Protein AF-A0A351KTE5-F1 (afdb_monomer)

Sequence (95 aa):
QVIRASLKDRGAMILVPNLSVAAEVANRIAPEHLELSVAAPESLLEKIRNAGAIFMGRYTAEALGDYCAGPNHVLPTSGTARFSSPLGVYDFQKR

Mean predicted aligned error: 2.61 Å

Nearest PDB structures (foldseek):
  4g09-assembly1_A-2  TM=9.938E-01  e=9.368E-08  Brucella suis 1330
  4g07-assembly1_A-2  TM=9.912E-01  e=4.034E-07  Brucella suis 1330
  5vlc-assembly2_D  TM=9.810E-01  e=6.129E-06  Medicago truncatula
  6an0-assembly1_A-2  TM=9.913E-01  e=1.658E-05  Elizabethkingia anophelis NUHP1
  5vld-assembly1_A  TM=9.817E-01  e=3.220E-05  Medicago truncatula

pLDDT: mean 96.98, std 2.21, range [82.62, 98.69]

Structure (mmCIF, N/CA/C/O backbone):
data_AF-A0A351KTE5-F1
#
_entry.id   AF-A0A351KTE5-F1
#
loop_
_atom_site.group_PDB
_atom_site.id
_atom_site.type_symbol
_atom_site.label_atom_id
_atom_site.label_alt_id
_atom_site.label_comp_id
_atom_site.label_asym_id
_atom_site.label_entity_id
_atom_site.label_seq_id
_atom_site.pdbx_PDB_ins_code
_atom_site.Cartn_x
_atom_site.Cartn_y
_atom_site.Cartn_z
_atom_site.occupancy
_atom_site.B_iso_or_equiv
_atom_site.auth_seq_id
_atom_site.auth_comp_id
_atom_site.auth_asym_id
_atom_site.auth_atom_id
_atom_site.pdbx_PDB_model_num
ATOM 1 N N . GLN A 1 1 ? -17.313 -10.598 -11.354 1.00 93.75 1 GLN A N 1
ATOM 2 C CA . GLN A 1 1 ? -17.886 -11.298 -10.178 1.00 93.75 1 GLN A CA 1
ATOM 3 C C . GLN A 1 1 ? -16.961 -11.189 -8.964 1.00 93.75 1 GLN A C 1
ATOM 5 O O . GLN A 1 1 ? -17.427 -10.723 -7.934 1.00 93.75 1 GLN A O 1
ATOM 10 N N . VAL A 1 2 ? -15.660 -11.485 -9.104 1.00 97.81 2 VAL A N 1
ATOM 11 C CA . VAL A 1 2 ? -14.650 -11.401 -8.022 1.00 97.81 2 VAL A CA 1
ATOM 12 C C . VAL A 1 2 ? -14.584 -10.029 -7.330 1.00 97.81 2 VAL A C 1
ATOM 14 O O . VAL A 1 2 ? -14.712 -9.969 -6.114 1.00 97.81 2 VAL A O 1
ATOM 17 N N . ILE A 1 3 ? -14.487 -8.924 -8.086 1.00 97.69 3 ILE A N 1
ATOM 18 C CA . ILE A 1 3 ? -14.409 -7.558 -7.517 1.00 97.69 3 ILE A CA 1
ATOM 19 C C . ILE A 1 3 ? -15.587 -7.267 -6.574 1.00 97.69 3 ILE A C 1
ATOM 21 O O . ILE A 1 3 ? -15.400 -6.784 -5.464 1.00 97.69 3 ILE A O 1
ATOM 25 N N . ARG A 1 4 ? -16.811 -7.613 -6.995 1.00 98.12 4 ARG A N 1
ATOM 26 C CA . ARG A 1 4 ? -18.027 -7.392 -6.200 1.00 98.12 4 ARG A CA 1
ATOM 27 C C . ARG A 1 4 ? -17.991 -8.168 -4.882 1.00 98.12 4 ARG A C 1
ATOM 29 O O . ARG A 1 4 ? -18.366 -7.607 -3.861 1.00 98.12 4 ARG A O 1
ATOM 36 N N . ALA A 1 5 ? -17.577 -9.435 -4.916 1.00 98.50 5 ALA A N 1
ATOM 37 C CA . ALA A 1 5 ? -17.478 -10.263 -3.715 1.00 98.50 5 ALA A CA 1
ATOM 38 C C . ALA A 1 5 ? -16.412 -9.718 -2.753 1.00 98.50 5 ALA A C 1
ATOM 40 O O . ALA A 1 5 ? -16.707 -9.487 -1.587 1.00 98.50 5 ALA A O 1
ATOM 41 N N . SER A 1 6 ? -15.219 -9.395 -3.266 1.00 98.19 6 SER A N 1
ATOM 42 C CA . SER A 1 6 ? -14.128 -8.815 -2.471 1.00 98.19 6 SER A CA 1
ATOM 43 C C . SER A 1 6 ? -14.547 -7.520 -1.764 1.00 98.19 6 SER A C 1
ATOM 45 O O . SER A 1 6 ? -14.404 -7.401 -0.547 1.00 98.19 6 SER A O 1
ATOM 47 N N . LEU A 1 7 ? -15.159 -6.579 -2.496 1.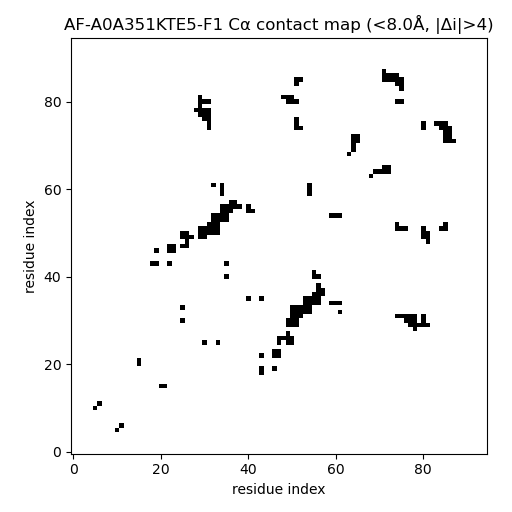00 98.00 7 LEU A N 1
ATOM 48 C CA . LEU A 1 7 ? -15.634 -5.319 -1.917 1.00 98.00 7 LEU A CA 1
ATOM 49 C C . LEU A 1 7 ? -16.737 -5.530 -0.874 1.00 98.00 7 LEU A C 1
ATOM 51 O O . LEU A 1 7 ? -16.731 -4.854 0.149 1.00 98.00 7 LEU A O 1
ATOM 55 N N . LYS A 1 8 ? -17.669 -6.461 -1.113 1.00 98.19 8 LYS A N 1
ATOM 56 C CA . LYS A 1 8 ? -18.761 -6.752 -0.176 1.00 98.19 8 LYS A CA 1
ATOM 57 C C . LYS A 1 8 ? -18.252 -7.379 1.124 1.00 98.19 8 LYS A C 1
ATOM 59 O O . LYS A 1 8 ? -18.709 -6.991 2.194 1.00 98.19 8 LYS A O 1
ATOM 64 N N . ASP A 1 9 ? -17.347 -8.347 1.024 1.00 98.19 9 ASP A N 1
ATOM 65 C CA . ASP A 1 9 ? -16.974 -9.195 2.160 1.00 98.19 9 ASP A CA 1
ATOM 66 C C . ASP A 1 9 ? -15.757 -8.655 2.931 1.00 98.19 9 ASP A C 1
ATOM 68 O O . ASP A 1 9 ? -15.549 -9.013 4.092 1.00 98.19 9 ASP A O 1
ATOM 72 N N . ARG A 1 10 ? -14.920 -7.826 2.288 1.00 96.81 10 ARG A N 1
ATOM 73 C CA . ARG A 1 10 ? -13.637 -7.349 2.843 1.00 96.81 10 ARG A CA 1
ATOM 74 C C . ARG A 1 10 ? -13.398 -5.847 2.680 1.00 96.81 10 ARG A C 1
ATOM 76 O O . ARG A 1 10 ? -12.477 -5.329 3.307 1.00 96.81 10 ARG A O 1
ATOM 83 N N . GLY A 1 11 ? -14.186 -5.149 1.861 1.00 97.50 11 GLY A N 1
ATOM 84 C CA . GLY A 1 11 ? -14.074 -3.702 1.696 1.00 97.50 11 GLY A CA 1
ATOM 85 C C . GLY A 1 11 ? -14.434 -2.961 2.984 1.00 97.50 11 GLY A C 1
ATOM 86 O O . GLY A 1 11 ? -15.389 -3.314 3.672 1.00 97.50 11 GLY A O 1
ATOM 87 N N . ALA A 1 12 ? -13.674 -1.918 3.311 1.00 97.69 12 ALA A N 1
ATOM 88 C CA . ALA A 1 12 ? -13.915 -1.089 4.484 1.00 97.69 12 ALA A CA 1
ATOM 89 C C . ALA A 1 12 ? -13.615 0.381 4.179 1.00 97.69 12 ALA A C 1
ATOM 91 O O . ALA A 1 12 ? -12.692 0.697 3.432 1.00 97.69 12 ALA A O 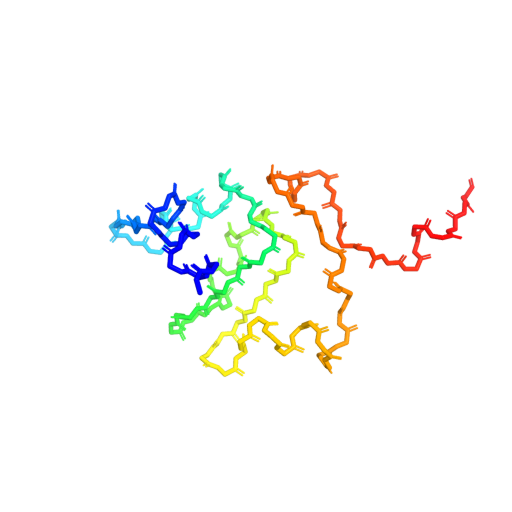1
ATOM 92 N N . MET A 1 13 ? -14.379 1.279 4.800 1.00 98.06 13 MET A N 1
ATOM 93 C CA . MET A 1 13 ? -14.106 2.716 4.818 1.00 98.06 13 MET A CA 1
ATOM 94 C C . MET A 1 13 ? -13.876 3.139 6.264 1.00 98.06 13 MET A C 1
ATOM 96 O O . MET A 1 13 ? -14.725 2.901 7.122 1.00 98.06 13 MET A O 1
ATOM 100 N N . ILE A 1 14 ? -12.727 3.753 6.538 1.00 98.19 14 ILE A N 1
ATOM 101 C CA . ILE A 1 14 ? -12.349 4.186 7.885 1.00 98.19 14 ILE A CA 1
ATOM 102 C C . ILE A 1 14 ? -12.315 5.711 7.894 1.00 98.19 14 ILE A C 1
ATOM 104 O O . ILE A 1 14 ? -11.416 6.325 7.322 1.00 98.19 14 ILE A O 1
ATOM 108 N N . LEU A 1 15 ? -13.309 6.323 8.538 1.00 98.50 15 LEU A N 1
ATOM 109 C CA . LEU A 1 15 ? -13.331 7.764 8.763 1.00 98.50 15 LEU A CA 1
ATOM 110 C C . LEU A 1 15 ? -12.425 8.104 9.949 1.00 98.50 15 LEU A C 1
ATOM 112 O O . LEU A 1 15 ? -12.573 7.546 11.034 1.00 98.50 15 LEU A O 1
ATOM 116 N N . VAL A 1 16 ? -11.505 9.040 9.741 1.00 98.50 16 VAL A N 1
ATOM 117 C CA . VAL A 1 16 ? -10.560 9.510 10.758 1.00 98.50 16 VAL A CA 1
ATOM 118 C C . VAL A 1 16 ? -10.603 11.035 10.846 1.00 98.50 16 VAL A C 1
ATOM 120 O O . VAL A 1 16 ? -10.907 11.693 9.851 1.00 98.50 16 VAL A O 1
ATOM 123 N N . PRO A 1 17 ? -10.287 11.628 12.009 1.00 98.19 17 PRO A N 1
ATOM 124 C CA . PRO A 1 17 ? -10.384 13.075 12.190 1.00 98.19 17 PRO A CA 1
ATOM 125 C C . PRO 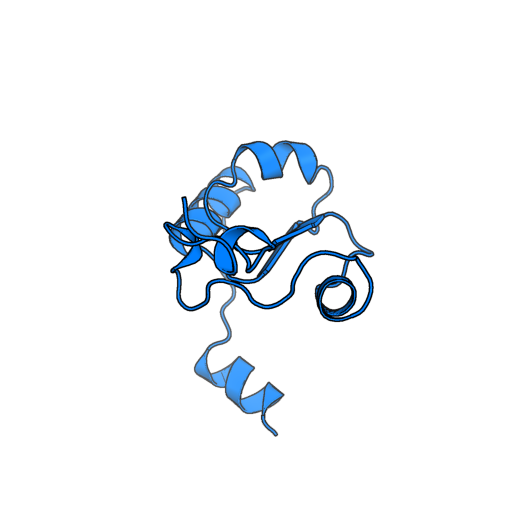A 1 17 ? -9.296 13.861 11.443 1.00 98.19 17 PRO A C 1
ATOM 127 O O . PRO A 1 17 ? -9.463 15.054 11.214 1.00 98.19 17 PRO A O 1
ATOM 130 N N . ASN A 1 18 ? -8.163 13.234 11.102 1.00 98.25 18 ASN A N 1
ATOM 131 C CA . ASN A 1 18 ? -7.053 13.866 10.386 1.00 98.25 18 ASN A CA 1
ATOM 132 C C . ASN A 1 18 ? -6.055 12.826 9.836 1.00 98.25 18 ASN A C 1
ATOM 134 O O . ASN A 1 18 ? -6.112 11.641 10.171 1.00 98.25 18 ASN A O 1
ATOM 138 N N . LEU A 1 19 ? -5.093 13.293 9.031 1.00 98.12 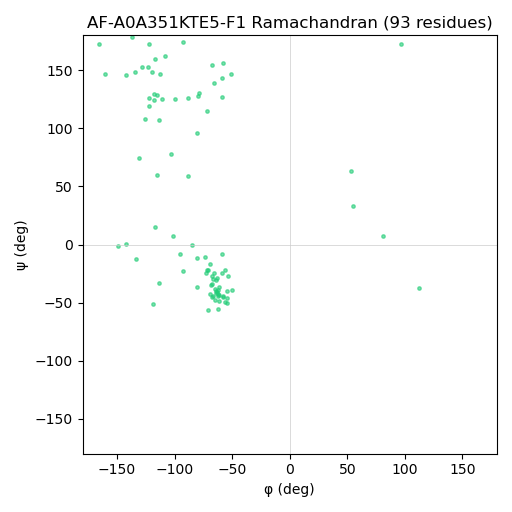19 LEU A N 1
ATOM 139 C CA . LEU A 1 19 ? -4.069 12.451 8.398 1.00 98.12 19 LEU A CA 1
ATOM 140 C C . LEU A 1 19 ? -3.087 11.800 9.383 1.00 98.12 19 LEU A C 1
ATOM 142 O O . LEU A 1 19 ? -2.525 10.756 9.071 1.00 98.12 19 LEU A O 1
ATOM 146 N N . SER A 1 20 ? -2.883 12.372 10.573 1.00 98.00 20 SER A N 1
ATOM 147 C CA . SER A 1 20 ? -2.020 11.739 11.577 1.00 98.00 20 SER A CA 1
ATOM 148 C C . SER A 1 20 ? -2.641 10.435 12.078 1.00 98.00 20 SER A C 1
ATOM 150 O O . SER A 1 20 ? -1.968 9.410 12.112 1.00 98.00 20 SER A O 1
ATOM 152 N N . VAL A 1 21 ? -3.947 10.452 12.363 1.00 98.62 21 VAL A N 1
ATOM 153 C CA . VAL A 1 21 ? -4.695 9.240 12.730 1.00 98.62 21 VAL A CA 1
ATOM 154 C C . VAL A 1 21 ? -4.790 8.274 11.543 1.00 98.62 21 VAL A C 1
ATOM 156 O O . VAL A 1 21 ? -4.707 7.063 11.733 1.00 98.62 21 VAL A O 1
ATOM 159 N N . ALA A 1 22 ? -4.882 8.778 10.305 1.00 98.50 22 ALA A N 1
ATOM 160 C CA . ALA A 1 22 ? -4.813 7.930 9.109 1.00 98.50 22 ALA A CA 1
ATOM 161 C C . ALA A 1 22 ? -3.499 7.125 9.043 1.00 98.50 22 ALA A C 1
ATOM 163 O O . ALA A 1 22 ? -3.530 5.924 8.776 1.00 98.50 22 ALA A O 1
ATOM 164 N N . ALA A 1 23 ? -2.357 7.760 9.336 1.00 98.56 23 ALA A N 1
ATOM 165 C CA . ALA A 1 23 ? -1.061 7.081 9.381 1.00 98.56 23 ALA A CA 1
ATOM 166 C C . ALA A 1 23 ? -1.000 6.006 10.475 1.00 98.56 23 ALA A C 1
ATOM 168 O O . ALA A 1 23 ? -0.471 4.921 10.245 1.00 98.56 23 ALA A O 1
ATOM 169 N N . GLU A 1 24 ? -1.562 6.270 11.658 1.00 98.69 24 GLU A N 1
ATOM 170 C CA . GLU A 1 24 ? -1.650 5.275 12.737 1.00 98.69 24 GLU A CA 1
ATOM 171 C C . GLU A 1 24 ? -2.468 4.049 12.316 1.00 98.69 24 GLU A C 1
ATOM 173 O O . GLU A 1 24 ? -2.047 2.909 12.538 1.00 98.69 24 GLU A O 1
ATOM 178 N N . VAL A 1 25 ? -3.604 4.273 11.649 1.00 98.62 25 VAL A N 1
ATOM 179 C CA . VAL A 1 25 ? -4.431 3.203 11.081 1.00 98.62 25 VAL A CA 1
ATOM 180 C C . VAL A 1 25 ? -3.648 2.410 10.032 1.00 98.62 25 VAL A C 1
ATOM 182 O O . VAL A 1 25 ? -3.596 1.182 10.126 1.00 98.62 25 VAL A O 1
ATOM 185 N N . ALA A 1 26 ? -2.991 3.083 9.083 1.00 98.62 26 ALA A N 1
ATOM 186 C CA . ALA A 1 26 ? -2.181 2.431 8.053 1.00 98.62 26 ALA A CA 1
ATOM 187 C C . ALA A 1 26 ? -1.060 1.575 8.668 1.00 98.62 26 ALA A C 1
ATOM 189 O O . ALA A 1 26 ? -0.917 0.404 8.322 1.00 98.62 26 ALA A O 1
ATOM 190 N N . ASN A 1 27 ? -0.341 2.104 9.661 1.00 98.69 27 ASN A N 1
ATOM 191 C CA . ASN A 1 27 ? 0.712 1.378 10.376 1.00 98.69 27 ASN A CA 1
ATOM 192 C C . ASN A 1 27 ? 0.201 0.141 11.114 1.00 98.69 27 ASN A C 1
ATOM 194 O O . ASN A 1 27 ? 0.907 -0.869 11.184 1.00 98.69 27 ASN A O 1
ATOM 198 N N . ARG A 1 28 ? -1.009 0.211 11.678 1.00 98.44 28 ARG A N 1
ATOM 199 C CA . ARG A 1 28 ? -1.643 -0.934 12.336 1.00 98.44 28 ARG A CA 1
ATOM 200 C C . ARG A 1 28 ? -2.036 -2.009 11.325 1.00 98.44 28 ARG A C 1
ATOM 202 O O . ARG A 1 28 ? -1.821 -3.191 11.592 1.00 98.44 28 ARG A O 1
ATOM 209 N N . ILE A 1 29 ? -2.600 -1.602 10.188 1.00 98.38 29 ILE A N 1
ATOM 210 C CA . ILE A 1 29 ? -2.984 -2.511 9.100 1.00 98.38 29 ILE A CA 1
ATOM 211 C C . ILE A 1 29 ? -1.741 -3.185 8.506 1.00 98.38 29 ILE A C 1
ATOM 213 O O . ILE A 1 29 ? -1.765 -4.398 8.298 1.00 98.38 29 ILE A O 1
ATOM 217 N N . ALA A 1 30 ? -0.653 -2.428 8.322 1.00 98.62 30 ALA A N 1
ATOM 218 C CA . ALA A 1 30 ? 0.569 -2.856 7.642 1.00 98.62 30 ALA A CA 1
ATOM 219 C C . ALA A 1 30 ? 0.264 -3.435 6.244 1.00 98.62 30 ALA A C 1
ATOM 221 O O . ALA A 1 30 ? 0.440 -4.637 6.020 1.00 98.62 30 ALA A O 1
ATOM 222 N N . PRO A 1 31 ? -0.283 -2.607 5.336 1.00 98.50 31 PRO A N 1
ATOM 223 C CA . PRO A 1 31 ? -0.768 -3.067 4.044 1.00 98.50 31 PRO A CA 1
ATOM 224 C C . PRO A 1 31 ? 0.368 -3.540 3.132 1.00 98.50 31 PRO A C 1
ATOM 226 O O . PRO A 1 31 ? 1.502 -3.073 3.225 1.00 98.50 31 PRO A O 1
ATOM 229 N N . GLU A 1 32 ? 0.020 -4.430 2.208 1.00 98.69 32 GLU A N 1
ATOM 230 C CA . GLU A 1 32 ? 0.868 -4.799 1.074 1.00 98.69 32 GLU A CA 1
ATOM 231 C C . GLU A 1 32 ? 1.122 -3.576 0.176 1.00 98.69 32 GLU A C 1
ATOM 233 O O . GLU A 1 32 ? 2.264 -3.157 0.010 1.00 98.69 32 GLU A O 1
ATOM 238 N N . HIS A 1 33 ? 0.045 -2.934 -0.291 1.00 98.62 33 HIS A N 1
ATOM 239 C CA . HIS A 1 33 ? 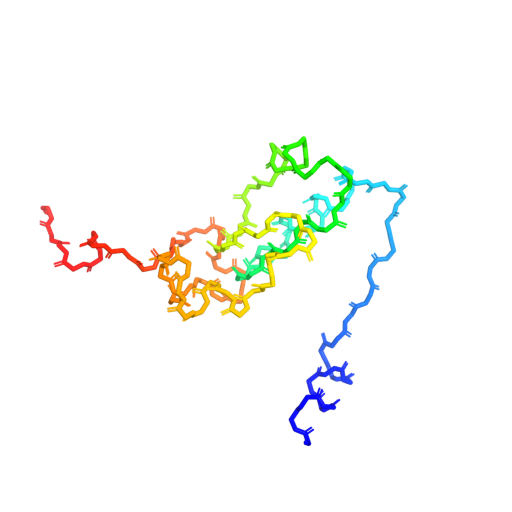0.066 -1.715 -1.101 1.00 98.62 33 HIS A CA 1
ATOM 240 C C . HIS A 1 33 ? -0.580 -0.542 -0.348 1.00 98.62 33 HIS A C 1
ATOM 242 O O . HIS A 1 33 ? -1.705 -0.659 0.147 1.00 98.62 33 HIS A O 1
ATOM 248 N N . LEU A 1 34 ? 0.110 0.600 -0.267 1.00 98.50 34 LEU A N 1
ATOM 249 C CA . LEU A 1 34 ? -0.405 1.837 0.328 1.00 98.50 34 LEU A CA 1
ATOM 250 C C . LEU A 1 34 ? -0.375 2.989 -0.682 1.00 98.50 34 LEU A C 1
ATOM 252 O O . LEU A 1 34 ? 0.696 3.417 -1.100 1.00 98.50 34 LEU A O 1
ATOM 256 N N . GLU A 1 35 ? -1.539 3.554 -1.003 1.00 98.38 35 GLU A N 1
ATOM 257 C CA . GLU A 1 35 ? -1.640 4.761 -1.831 1.00 98.38 35 GLU A CA 1
ATOM 258 C C . GLU A 1 35 ? -1.850 6.020 -0.973 1.00 98.38 35 GLU A C 1
ATOM 260 O O . GLU A 1 35 ? -2.799 6.121 -0.190 1.00 98.38 35 GLU A O 1
ATOM 265 N N . LEU A 1 36 ? -0.983 7.020 -1.147 1.00 98.12 36 LEU A N 1
ATOM 266 C CA . LEU A 1 36 ? -1.056 8.331 -0.500 1.00 98.12 36 LEU A CA 1
ATOM 267 C C . LEU A 1 36 ? -1.586 9.380 -1.488 1.00 98.12 36 LEU A C 1
ATOM 269 O O . LEU A 1 36 ? -0.845 10.201 -2.033 1.00 98.12 36 LEU A O 1
ATOM 273 N N . SER A 1 37 ? -2.903 9.373 -1.694 1.00 96.69 37 SER A N 1
ATOM 274 C CA . SER A 1 37 ? -3.623 10.338 -2.541 1.00 96.69 37 SER A CA 1
ATOM 275 C C . SER A 1 37 ? -4.050 11.596 -1.766 1.00 96.69 37 SER A C 1
ATOM 277 O O . SER A 1 37 ? -5.232 11.928 -1.667 1.00 96.69 37 SER A O 1
ATOM 279 N N . VAL A 1 38 ? -3.079 12.308 -1.191 1.00 96.19 38 VAL A N 1
ATOM 280 C CA . VAL A 1 38 ? -3.287 13.535 -0.394 1.00 96.19 38 VAL A CA 1
ATOM 281 C C . VAL A 1 38 ? -2.505 14.718 -0.977 1.00 96.19 38 VAL A C 1
ATOM 283 O O . VAL A 1 38 ? -1.738 14.551 -1.917 1.00 96.19 38 VAL A O 1
ATOM 286 N N . ALA A 1 39 ? -2.719 15.931 -0.456 1.00 96.06 39 ALA A N 1
ATOM 287 C CA . ALA A 1 39 ? -2.087 17.144 -0.990 1.00 96.06 39 ALA A CA 1
ATOM 288 C C . ALA A 1 39 ? -0.563 17.208 -0.767 1.00 96.06 39 ALA A C 1
ATOM 290 O O . ALA A 1 39 ? 0.142 17.722 -1.625 1.00 96.06 39 ALA A O 1
ATOM 291 N N . ALA A 1 40 ? -0.077 16.692 0.366 1.00 95.75 40 ALA A N 1
ATOM 292 C CA . ALA A 1 40 ? 1.342 16.647 0.731 1.00 95.75 40 ALA A CA 1
ATOM 293 C C . ALA A 1 40 ? 1.712 15.220 1.189 1.00 95.75 40 ALA A C 1
ATOM 295 O O . ALA A 1 40 ? 1.763 14.956 2.397 1.00 95.75 40 ALA A O 1
ATOM 296 N N . PRO A 1 41 ? 1.843 14.258 0.254 1.00 97.31 41 PRO A N 1
ATOM 297 C CA . PRO A 1 41 ? 2.085 12.855 0.590 1.00 97.31 41 PRO A CA 1
ATOM 298 C C . PRO A 1 41 ? 3.434 12.631 1.282 1.00 97.31 41 PRO A C 1
ATOM 300 O O . PRO A 1 41 ? 3.520 11.764 2.147 1.00 97.31 41 PRO A O 1
ATOM 303 N N . GLU A 1 42 ? 4.447 13.443 0.990 1.00 96.94 42 GLU A N 1
ATOM 304 C CA . GLU A 1 42 ? 5.788 13.350 1.575 1.00 96.94 42 GLU A CA 1
ATOM 305 C C . GLU A 1 42 ? 5.756 13.576 3.093 1.00 96.94 42 GLU A C 1
ATOM 307 O O . GLU A 1 42 ? 6.345 12.812 3.852 1.00 96.94 42 GLU A O 1
ATOM 312 N N . SER A 1 43 ? 4.986 14.561 3.564 1.00 96.75 43 SER A N 1
ATOM 313 C CA . SER A 1 43 ? 4.821 14.814 5.003 1.00 96.75 43 SER A CA 1
ATOM 314 C C . SER A 1 43 ? 4.071 13.690 5.723 1.00 96.75 43 SER A C 1
ATOM 316 O O . SER A 1 43 ? 4.231 13.495 6.928 1.00 96.75 43 SER A O 1
ATOM 318 N N . LEU A 1 44 ? 3.208 12.962 5.009 1.00 97.56 44 LEU A N 1
ATOM 319 C CA . LEU A 1 44 ? 2.510 11.806 5.564 1.00 97.56 44 LEU A CA 1
ATOM 320 C C . LEU A 1 44 ? 3.408 10.564 5.570 1.00 97.56 44 LEU A C 1
ATOM 322 O O . LEU A 1 44 ? 3.354 9.795 6.531 1.00 97.56 44 LEU A O 1
ATOM 326 N N . LEU A 1 45 ? 4.247 10.398 4.543 1.00 98.12 45 LEU A N 1
ATOM 327 C CA . LEU A 1 45 ? 5.208 9.305 4.412 1.00 98.12 45 LEU A CA 1
ATOM 328 C C . LEU A 1 45 ? 6.126 9.202 5.635 1.00 98.12 45 LEU A C 1
ATOM 330 O O . LEU A 1 45 ? 6.343 8.097 6.121 1.00 98.12 45 LEU A O 1
ATOM 334 N N . GLU A 1 46 ? 6.581 10.328 6.193 1.00 97.69 46 GLU A N 1
ATOM 335 C CA . GLU A 1 46 ? 7.413 10.362 7.413 1.00 97.69 46 GLU A CA 1
ATOM 336 C C . GLU A 1 46 ? 6.769 9.655 8.620 1.00 97.69 46 GLU A C 1
ATOM 338 O O . GLU A 1 46 ? 7.452 9.244 9.561 1.00 97.69 46 GLU A O 1
ATOM 343 N N . LYS A 1 47 ? 5.440 9.502 8.612 1.00 98.19 47 LYS A N 1
ATOM 344 C CA . LYS A 1 47 ? 4.675 8.835 9.671 1.00 98.19 47 LYS A CA 1
ATOM 345 C C . LYS A 1 47 ? 4.389 7.364 9.369 1.00 98.19 47 LYS A C 1
ATOM 347 O O . LYS A 1 47 ? 3.889 6.667 10.255 1.00 98.19 47 LYS A O 1
ATOM 352 N N . ILE A 1 48 ? 4.680 6.879 8.163 1.00 98.50 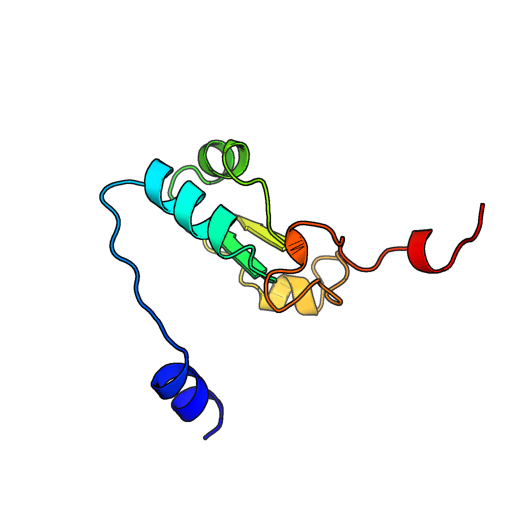48 ILE A N 1
ATOM 353 C CA . ILE A 1 48 ? 4.462 5.488 7.760 1.00 98.50 48 ILE A CA 1
ATOM 354 C C . ILE A 1 48 ? 5.693 4.650 8.114 1.00 98.50 48 ILE A C 1
ATOM 356 O O . ILE A 1 48 ? 6.819 4.960 7.746 1.00 98.50 48 ILE A O 1
ATOM 360 N N . ARG A 1 49 ? 5.458 3.568 8.852 1.00 98.12 49 ARG A N 1
ATOM 361 C CA . ARG A 1 49 ? 6.456 2.604 9.333 1.00 98.12 49 ARG A CA 1
ATOM 362 C C . ARG A 1 49 ? 6.282 1.233 8.690 1.00 98.12 49 ARG A C 1
ATOM 364 O O . ARG A 1 49 ? 7.271 0.546 8.488 1.00 98.12 49 ARG A O 1
ATOM 371 N N . ASN A 1 50 ? 5.038 0.842 8.393 1.00 98.44 50 ASN A N 1
ATOM 372 C CA . ASN A 1 50 ? 4.711 -0.489 7.882 1.00 98.44 50 ASN A CA 1
ATOM 373 C C . ASN A 1 50 ? 3.911 -0.385 6.577 1.00 98.44 50 ASN A C 1
ATOM 375 O O . ASN A 1 50 ? 2.730 -0.035 6.613 1.00 98.44 50 ASN A O 1
ATOM 379 N N . ALA A 1 51 ? 4.538 -0.723 5.453 1.00 98.44 51 ALA A N 1
ATOM 380 C CA . ALA A 1 51 ? 3.900 -0.937 4.155 1.00 98.44 51 ALA A CA 1
ATOM 381 C C . ALA A 1 51 ? 4.839 -1.769 3.264 1.00 98.44 51 ALA A C 1
ATOM 383 O O . ALA A 1 51 ? 6.055 -1.629 3.386 1.00 98.44 51 ALA A O 1
ATOM 384 N N . GLY A 1 52 ? 4.297 -2.617 2.386 1.00 98.06 52 GLY A N 1
ATOM 385 C CA . GLY A 1 52 ? 5.100 -3.344 1.395 1.00 98.06 52 GLY A CA 1
ATOM 386 C C . GLY A 1 52 ? 5.625 -2.407 0.305 1.00 98.06 52 GLY A C 1
ATOM 387 O O . GLY A 1 52 ? 6.832 -2.273 0.125 1.00 98.06 52 GLY A O 1
ATOM 388 N N . ALA A 1 53 ? 4.717 -1.700 -0.366 1.00 98.12 53 ALA A N 1
ATOM 389 C CA . ALA A 1 53 ? 5.031 -0.636 -1.314 1.00 98.12 53 ALA A CA 1
ATOM 390 C C . ALA A 1 53 ? 4.149 0.594 -1.071 1.00 98.12 53 ALA A C 1
ATOM 392 O O . ALA A 1 53 ? 2.998 0.482 -0.638 1.00 98.12 53 ALA A O 1
ATOM 393 N N . ILE A 1 54 ? 4.701 1.776 -1.354 1.00 98.19 54 ILE A N 1
ATOM 394 C CA . ILE A 1 54 ? 4.017 3.057 -1.171 1.00 98.19 54 ILE A CA 1
ATOM 395 C C . ILE A 1 54 ? 3.976 3.803 -2.500 1.00 98.19 54 ILE A C 1
ATOM 397 O O . ILE A 1 54 ? 5.013 4.060 -3.112 1.00 98.19 54 ILE A O 1
ATOM 401 N N . PHE A 1 55 ? 2.775 4.201 -2.900 1.00 98.06 55 PHE A N 1
ATOM 402 C CA . PHE A 1 55 ? 2.509 4.981 -4.099 1.00 98.06 55 PHE A CA 1
ATOM 403 C C . PHE A 1 55 ? 2.049 6.380 -3.697 1.00 98.06 55 PHE A C 1
ATOM 405 O O . PHE A 1 55 ? 1.118 6.530 -2.906 1.00 98.06 55 PHE A O 1
ATOM 412 N N . MET A 1 56 ? 2.716 7.421 -4.191 1.00 97.06 56 MET A N 1
ATOM 413 C CA . MET A 1 56 ? 2.470 8.800 -3.758 1.00 97.06 56 MET A CA 1
ATOM 414 C C . MET A 1 56 ? 1.972 9.667 -4.907 1.00 97.06 56 MET A C 1
ATOM 416 O O . MET A 1 56 ? 2.590 9.709 -5.971 1.00 97.06 56 MET A O 1
ATOM 420 N N . GLY A 1 57 ? 0.872 10.384 -4.678 1.00 93.88 57 GLY A N 1
ATOM 421 C CA . GLY A 1 57 ? 0.263 11.269 -5.669 1.00 93.88 57 GLY A CA 1
ATOM 422 C C . GLY A 1 57 ? -0.896 10.638 -6.447 1.00 93.88 57 GLY A C 1
ATOM 423 O O . GLY A 1 57 ? -1.218 9.467 -6.317 1.00 93.88 57 GLY A O 1
ATOM 424 N N . ARG A 1 58 ? -1.572 11.460 -7.255 1.00 93.62 58 ARG A N 1
ATOM 425 C CA . ARG A 1 58 ? -2.842 11.093 -7.917 1.00 93.62 58 ARG A CA 1
ATOM 426 C C . ARG A 1 58 ? -2.686 10.248 -9.184 1.00 93.62 58 ARG A C 1
ATOM 428 O O . ARG A 1 58 ? -3.681 9.771 -9.714 1.00 93.62 58 ARG A O 1
ATOM 435 N N . TYR A 1 59 ? -1.465 10.126 -9.699 1.00 94.25 59 TYR A N 1
ATOM 436 C CA . TYR A 1 59 ? -1.165 9.477 -10.982 1.00 94.25 59 TYR A CA 1
ATOM 437 C C . TYR A 1 59 ? -0.288 8.232 -10.823 1.00 94.25 59 TYR A C 1
ATOM 439 O O . TYR A 1 59 ? 0.290 7.745 -11.789 1.00 94.25 59 TYR A O 1
ATOM 447 N N . THR A 1 60 ? -0.179 7.723 -9.600 1.00 94.94 60 THR A N 1
ATOM 448 C CA . THR A 1 60 ? 0.636 6.565 -9.233 1.00 94.94 60 THR A CA 1
ATOM 449 C C . THR A 1 60 ? -0.277 5.437 -8.766 1.00 94.94 60 THR A C 1
ATOM 451 O O . THR A 1 60 ? -0.202 4.990 -7.633 1.00 94.94 60 THR A O 1
ATOM 454 N N . ALA A 1 61 ? -1.181 4.994 -9.642 1.00 95.38 61 ALA A N 1
ATOM 455 C CA . ALA A 1 61 ? -2.022 3.835 -9.349 1.00 95.38 61 ALA A CA 1
ATOM 456 C C . ALA A 1 61 ? -1.151 2.598 -9.084 1.00 95.38 61 ALA A C 1
ATOM 458 O O . ALA A 1 61 ? -0.138 2.416 -9.766 1.00 95.38 61 ALA A O 1
ATOM 459 N N . GLU A 1 62 ? -1.566 1.740 -8.153 1.00 97.25 62 GLU A N 1
ATOM 460 C CA . GLU A 1 62 ? -0.833 0.519 -7.788 1.00 97.25 62 GLU A CA 1
ATOM 461 C C . GLU A 1 62 ? -0.441 -0.350 -8.998 1.00 97.25 62 GLU A C 1
ATOM 463 O O . GLU A 1 62 ? 0.711 -0.773 -9.093 1.00 97.25 62 GLU A O 1
ATOM 468 N N . ALA A 1 63 ? -1.317 -0.467 -10.000 1.00 96.12 63 ALA A N 1
ATOM 469 C CA . ALA A 1 63 ? -1.035 -1.188 -11.241 1.00 96.12 63 ALA A CA 1
ATOM 470 C C . ALA A 1 63 ? 0.250 -0.720 -11.960 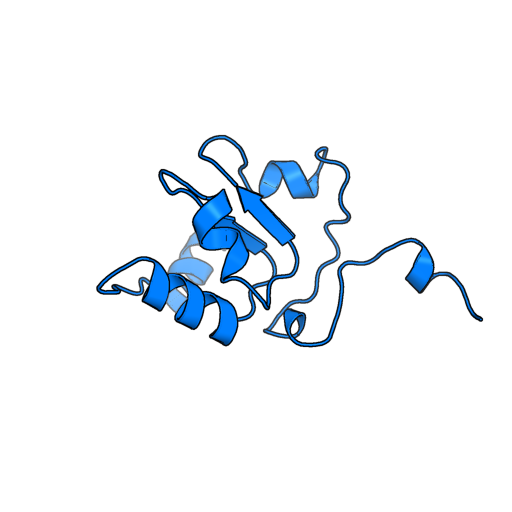1.00 96.12 63 ALA A C 1
ATOM 472 O O . ALA A 1 63 ? 0.881 -1.498 -12.669 1.00 96.12 63 ALA A O 1
ATOM 473 N N . LEU A 1 64 ? 0.684 0.536 -11.798 1.00 94.56 64 LEU A N 1
ATOM 474 C CA . LEU A 1 64 ? 1.972 0.991 -12.337 1.00 94.56 64 LEU A CA 1
ATOM 475 C C . LEU A 1 64 ? 3.147 0.218 -11.703 1.00 94.56 64 LEU A C 1
ATOM 477 O O . LEU A 1 64 ? 4.102 -0.136 -12.401 1.00 94.56 64 LEU A O 1
ATOM 481 N N . GLY A 1 65 ? 3.061 -0.050 -10.398 1.00 94.31 65 GLY A N 1
ATOM 482 C CA . GLY A 1 65 ? 4.016 -0.845 -9.623 1.00 94.31 65 GLY A CA 1
ATOM 483 C C . GLY A 1 65 ? 4.068 -2.304 -10.046 1.00 94.31 65 GLY A C 1
ATOM 484 O O . GLY A 1 65 ? 5.158 -2.859 -10.148 1.00 94.31 65 GLY A O 1
ATOM 485 N N . ASP A 1 66 ? 2.913 -2.878 -10.374 1.00 96.69 66 ASP A N 1
ATOM 486 C CA . ASP A 1 66 ? 2.800 -4.276 -10.795 1.00 96.69 66 ASP A CA 1
ATOM 487 C C . ASP A 1 66 ? 3.534 -4.595 -12.097 1.00 96.69 66 ASP A C 1
ATOM 489 O O . ASP A 1 66 ? 3.941 -5.739 -12.304 1.00 96.69 66 ASP A O 1
ATOM 493 N N . TYR A 1 67 ? 3.678 -3.611 -12.990 1.00 94.56 67 TYR A N 1
ATOM 494 C CA . TYR A 1 67 ? 4.144 -3.872 -14.351 1.00 94.56 67 TYR A CA 1
ATOM 495 C C . TYR A 1 67 ? 5.449 -3.172 -14.718 1.00 94.56 67 TYR A C 1
ATOM 497 O O . TYR A 1 67 ? 6.338 -3.818 -15.273 1.00 94.56 67 TYR A O 1
ATOM 505 N N . CYS A 1 68 ? 5.568 -1.857 -14.507 1.00 92.94 68 CYS A N 1
ATOM 506 C CA . CYS A 1 68 ? 6.628 -1.091 -15.178 1.00 92.94 68 CYS A CA 1
ATOM 507 C C . CYS A 1 68 ? 7.293 0.017 -14.358 1.00 92.94 68 CYS A C 1
ATOM 509 O O . CYS A 1 68 ? 8.217 0.651 -14.868 1.00 92.94 68 CYS A O 1
ATOM 511 N N . ALA A 1 69 ? 6.907 0.233 -13.097 1.00 92.94 69 ALA A N 1
ATOM 512 C CA . ALA A 1 69 ? 7.593 1.202 -12.239 1.00 92.94 69 ALA A CA 1
ATOM 513 C C . ALA A 1 69 ? 9.039 0.788 -11.899 1.00 92.94 69 ALA A C 1
ATOM 515 O O . ALA A 1 69 ? 9.881 1.655 -11.669 1.00 92.94 69 ALA A O 1
ATOM 516 N N . GLY A 1 70 ? 9.322 -0.520 -11.841 1.00 93.88 70 GLY A N 1
ATOM 517 C CA . GLY A 1 70 ? 10.643 -1.076 -11.515 1.00 93.88 70 GLY A CA 1
ATOM 518 C C . GLY A 1 70 ? 10.754 -1.835 -10.179 1.00 93.88 70 GLY A C 1
ATOM 519 O O . GLY A 1 70 ? 11.464 -2.841 -10.159 1.00 93.88 70 GLY A O 1
ATOM 520 N N . PRO A 1 71 ? 10.097 -1.424 -9.072 1.00 93.00 71 PRO A N 1
ATOM 521 C CA . PRO A 1 71 ? 10.051 -2.211 -7.838 1.00 93.00 71 PRO A CA 1
ATOM 522 C C . PRO A 1 71 ? 9.453 -3.607 -8.046 1.00 93.00 71 PRO A C 1
ATOM 524 O O . PRO A 1 71 ? 8.680 -3.833 -8.971 1.00 93.00 71 PRO A O 1
ATOM 527 N N . ASN A 1 72 ? 9.798 -4.549 -7.166 1.00 95.44 72 ASN A N 1
ATOM 528 C CA . ASN A 1 72 ? 9.234 -5.893 -7.216 1.00 95.44 72 ASN A CA 1
ATOM 529 C C . ASN A 1 72 ? 7.825 -5.903 -6.610 1.00 95.44 72 ASN A C 1
ATOM 531 O O . ASN A 1 72 ? 7.642 -5.431 -5.491 1.00 95.44 72 ASN A O 1
ATOM 535 N N . HIS A 1 73 ? 6.860 -6.478 -7.323 1.00 96.25 73 HIS A N 1
ATOM 536 C CA . HIS A 1 73 ? 5.477 -6.611 -6.858 1.00 96.25 73 HIS A CA 1
ATOM 537 C C . HIS A 1 73 ? 5.220 -7.853 -5.985 1.00 96.25 73 HIS A C 1
ATOM 539 O O . HIS A 1 73 ? 4.111 -8.069 -5.509 1.00 96.25 73 HIS A O 1
ATOM 545 N N . VAL A 1 74 ? 6.237 -8.690 -5.739 1.00 97.88 74 VAL A N 1
ATOM 546 C CA . VAL A 1 74 ? 6.140 -9.773 -4.756 1.00 97.88 74 VAL A CA 1
ATOM 547 C C . VAL A 1 74 ? 6.367 -9.170 -3.373 1.00 97.88 74 VAL A C 1
ATOM 549 O O . VAL A 1 74 ? 7.505 -8.957 -2.941 1.00 97.88 74 VAL A O 1
ATOM 552 N N . LEU A 1 75 ? 5.259 -8.863 -2.701 1.00 98.25 75 LEU A N 1
ATOM 553 C CA . LEU A 1 75 ? 5.223 -8.072 -1.478 1.00 98.25 75 LEU A CA 1
ATOM 554 C C . LEU A 1 75 ? 4.686 -8.852 -0.264 1.00 98.25 75 LEU A C 1
ATOM 556 O O . LEU A 1 75 ? 3.999 -9.868 -0.398 1.00 98.25 75 LEU A O 1
ATOM 560 N N . PRO A 1 76 ? 4.986 -8.383 0.960 1.00 97.50 76 PRO A N 1
ATOM 561 C CA . PRO A 1 76 ? 4.459 -8.976 2.181 1.00 97.50 76 PRO A CA 1
ATOM 562 C C . PRO A 1 76 ? 2.955 -8.686 2.368 1.00 97.50 76 PRO A C 1
ATOM 564 O O . PRO A 1 76 ? 2.540 -7.551 2.602 1.00 97.50 76 PRO A O 1
ATOM 567 N N . THR A 1 77 ? 2.130 -9.737 2.333 1.00 97.81 77 THR A N 1
ATOM 568 C CA . THR A 1 77 ? 0.664 -9.668 2.494 1.00 97.81 77 THR A CA 1
ATOM 569 C C . THR A 1 77 ? 0.222 -9.861 3.951 1.00 97.81 77 THR A C 1
ATOM 571 O O . THR A 1 77 ? 1.020 -10.186 4.831 1.00 97.81 77 THR A O 1
ATOM 574 N N . SER A 1 78 ? -1.074 -9.698 4.245 1.00 96.88 78 SER A N 1
ATOM 575 C CA . SER A 1 78 ? -1.680 -10.090 5.537 1.00 96.88 78 SER A CA 1
ATOM 576 C C . SER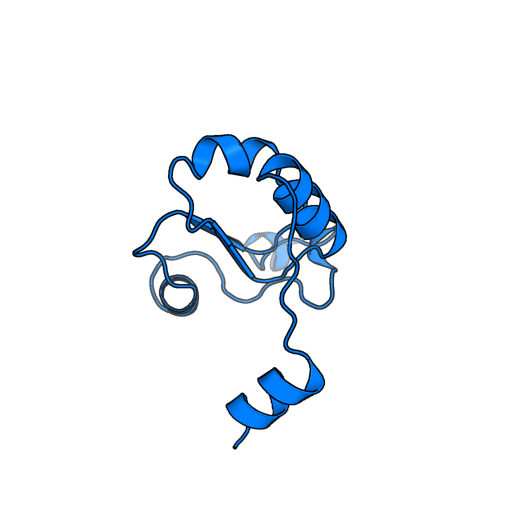 A 1 78 ? -1.017 -9.479 6.789 1.00 96.88 78 SER A C 1
ATOM 578 O O . SER A 1 78 ? -0.961 -10.099 7.852 1.00 96.88 78 SER A O 1
ATOM 580 N N . GLY A 1 79 ? -0.510 -8.247 6.680 1.00 97.25 79 GLY A N 1
ATOM 581 C CA . GLY A 1 79 ? 0.129 -7.526 7.784 1.00 97.25 79 GLY A CA 1
ATOM 582 C C . GLY A 1 79 ? 1.588 -7.911 8.043 1.00 97.25 79 GLY A C 1
ATOM 583 O O . GLY A 1 79 ? 2.169 -7.468 9.037 1.00 97.25 79 GLY A O 1
ATOM 584 N N . THR A 1 80 ? 2.191 -8.735 7.186 1.00 98.38 80 THR A N 1
ATOM 585 C CA . THR A 1 80 ? 3.592 -9.164 7.330 1.00 98.38 80 THR A CA 1
ATOM 586 C C . THR A 1 80 ? 4.596 -8.063 6.975 1.00 98.38 80 THR A C 1
ATOM 588 O O . THR A 1 80 ? 5.752 -8.153 7.379 1.00 98.38 80 THR A O 1
ATOM 591 N N . ALA A 1 81 ? 4.151 -6.945 6.384 1.00 98.25 81 ALA A N 1
ATOM 592 C CA . ALA A 1 81 ? 4.966 -5.741 6.169 1.00 98.25 81 ALA A CA 1
ATOM 593 C C . ALA A 1 81 ? 5.534 -5.128 7.471 1.00 98.25 81 ALA A C 1
ATOM 595 O O . ALA A 1 81 ? 6.351 -4.217 7.428 1.00 98.25 81 ALA A O 1
ATOM 596 N N . ARG A 1 82 ? 5.116 -5.621 8.647 1.00 98.19 82 ARG A N 1
ATOM 597 C CA . ARG A 1 82 ? 5.721 -5.288 9.949 1.00 98.19 82 ARG A CA 1
ATOM 598 C C . ARG A 1 82 ? 7.114 -5.885 10.163 1.00 98.19 82 ARG A C 1
ATOM 600 O O . ARG A 1 82 ? 7.819 -5.431 11.058 1.00 98.19 82 ARG A O 1
ATOM 607 N N . PHE A 1 83 ? 7.469 -6.948 9.444 1.00 97.88 83 PHE A N 1
ATOM 608 C CA . PHE A 1 83 ? 8.713 -7.693 9.680 1.00 97.88 83 PHE A CA 1
ATOM 609 C C . PHE A 1 83 ? 9.320 -8.331 8.423 1.00 97.88 83 PHE A C 1
ATOM 611 O O . PHE A 1 83 ? 10.373 -8.959 8.510 1.00 97.88 83 PHE A O 1
ATOM 618 N N . SER A 1 84 ? 8.676 -8.188 7.267 1.00 97.44 84 SER A N 1
ATOM 619 C CA . SER A 1 84 ? 9.147 -8.693 5.979 1.00 97.44 84 SER A CA 1
ATOM 620 C C . SER A 1 84 ? 9.262 -7.554 4.972 1.00 97.44 84 SER A C 1
ATOM 622 O O . SER A 1 84 ? 8.546 -6.558 5.069 1.00 97.44 84 SER A O 1
ATOM 624 N N . SER A 1 85 ? 10.154 -7.726 4.001 1.00 96.81 85 SER A N 1
ATOM 625 C CA . SER A 1 85 ? 10.421 -6.758 2.936 1.00 96.81 85 SER A CA 1
ATOM 626 C C . SER A 1 85 ? 9.883 -7.259 1.590 1.00 96.81 85 SER A C 1
ATOM 628 O O . SER A 1 85 ? 9.648 -8.462 1.446 1.00 96.81 85 SER A O 1
ATOM 630 N N . PRO A 1 86 ? 9.711 -6.364 0.600 1.00 96.69 86 PRO A N 1
ATOM 631 C CA . PRO A 1 86 ? 9.555 -6.746 -0.802 1.00 96.69 86 PRO A CA 1
ATOM 632 C C . PRO A 1 86 ? 10.664 -7.695 -1.256 1.00 96.69 86 PRO A C 1
ATOM 634 O O . PRO A 1 86 ? 11.813 -7.538 -0.832 1.00 96.69 86 PRO A O 1
ATOM 637 N N . LEU A 1 87 ? 10.335 -8.614 -2.163 1.00 97.69 87 LEU A N 1
ATOM 638 C CA . LEU A 1 87 ? 11.322 -9.492 -2.781 1.00 97.69 87 LEU A CA 1
ATOM 639 C C . LEU A 1 87 ? 12.393 -8.663 -3.508 1.00 97.69 87 LEU A C 1
ATOM 641 O O . LEU A 1 87 ? 12.097 -7.835 -4.371 1.00 97.69 87 LEU A O 1
ATOM 645 N N . GLY A 1 88 ? 13.656 -8.912 -3.199 1.00 96.19 88 GLY A N 1
ATOM 646 C CA . GLY A 1 88 ? 14.802 -8.240 -3.790 1.00 96.19 88 GLY A CA 1
ATOM 647 C C . GLY A 1 88 ? 15.924 -9.208 -4.139 1.00 96.19 88 GLY A C 1
ATOM 648 O O . GLY A 1 88 ? 15.874 -10.409 -3.889 1.00 96.19 88 GLY A O 1
ATOM 649 N N . VAL A 1 89 ? 17.003 -8.668 -4.707 1.00 96.94 89 VAL A N 1
ATOM 650 C CA . VAL A 1 89 ? 18.185 -9.468 -5.078 1.00 96.94 89 VAL A CA 1
ATOM 651 C C . VAL A 1 89 ? 18.819 -10.188 -3.885 1.00 96.94 89 VAL A C 1
ATOM 653 O O . VAL A 1 89 ? 19.506 -11.189 -4.072 1.00 96.94 89 VAL A O 1
ATOM 656 N N . TYR A 1 90 ? 18.613 -9.682 -2.667 1.00 94.75 90 TYR A N 1
ATOM 657 C CA . TYR A 1 90 ? 19.169 -10.254 -1.444 1.00 94.75 90 TYR A CA 1
ATOM 658 C C . TYR A 1 90 ? 18.490 -11.562 -1.030 1.00 94.75 90 TYR A C 1
ATOM 660 O O . TYR A 1 90 ? 19.149 -12.385 -0.403 1.00 94.75 90 TYR A O 1
ATOM 668 N N . ASP A 1 91 ? 17.238 -11.801 -1.429 1.00 96.94 91 ASP A N 1
ATOM 669 C CA . ASP A 1 91 ? 16.521 -13.048 -1.126 1.00 96.94 91 ASP A CA 1
ATOM 670 C C . ASP A 1 91 ? 17.092 -14.261 -1.882 1.00 96.94 91 ASP A C 1
ATOM 672 O O . ASP A 1 91 ? 16.863 -15.408 -1.506 1.00 96.94 91 ASP A O 1
ATOM 676 N N . PHE A 1 92 ? 17.887 -14.011 -2.926 1.00 97.44 92 PHE A N 1
ATOM 677 C CA . PHE A 1 92 ? 18.554 -15.032 -3.739 1.00 97.44 92 PHE A CA 1
ATOM 678 C C . PHE A 1 92 ? 20.038 -15.206 -3.387 1.00 97.44 92 PHE A C 1
ATOM 680 O O . PHE A 1 92 ? 20.767 -15.911 -4.085 1.00 97.44 92 PHE A O 1
ATOM 687 N N . GLN A 1 93 ? 20.506 -14.556 -2.320 1.00 96.75 93 GLN A N 1
ATOM 688 C CA . GLN A 1 93 ? 21.899 -14.583 -1.879 1.00 96.75 93 GLN A CA 1
ATOM 689 C C . GLN A 1 93 ? 21.998 -15.154 -0.458 1.00 96.75 93 GLN A C 1
ATOM 691 O O . GLN A 1 93 ? 21.115 -14.958 0.373 1.00 96.75 93 GLN A O 1
ATOM 696 N N . LYS A 1 94 ? 23.108 -15.834 -0.150 1.00 91.31 94 LYS A N 1
ATOM 697 C CA . LYS A 1 94 ? 23.505 -16.181 1.225 1.00 91.31 94 LYS A CA 1
ATOM 698 C C . LYS A 1 94 ? 24.775 -15.425 1.607 1.00 91.31 94 LYS A C 1
ATOM 700 O O . LYS A 1 94 ? 25.626 -15.200 0.751 1.00 91.31 94 LYS A O 1
ATOM 705 N N . ARG A 1 95 ? 24.888 -15.063 2.886 1.00 82.62 95 ARG A N 1
ATOM 706 C CA . ARG A 1 95 ? 26.105 -14.521 3.507 1.00 82.62 95 ARG A CA 1
ATOM 707 C C . ARG A 1 95 ? 26.740 -15.559 4.415 1.00 82.62 95 ARG A C 1
ATOM 709 O O . ARG A 1 95 ? 25.967 -16.361 4.990 1.00 82.62 95 ARG A O 1
#

Secondary structure (DSSP, 8-state):
-HHHHHHHHH------SSHHHHHHHHHHH--SEEEE-SS-HHHHHTT----SEEEESTT--HHHHHHTSSS------TTGGGT-----GGGG---

Radius of gyration: 14.67 Å; Cα contacts (8 Å, |Δi|>4): 118; chains: 1; bounding box: 45×33×28 Å

Foldseek 3Di:
DVVVCCCVPPNDDDDDPDLLVVQVVCQVQLAQEAEAADPCSVVSVVSHDGYQDYAYHDPGPCVCVPPPPPFASQTDHRNCSNPDYGDDPCVVDDD

Solvent-accessible surface area (backbone atoms only — not comparable to full-atom values): 5777 Å² total; per-residue (Å²): 114,67,68,61,51,48,47,72,78,69,55,83,85,85,90,62,98,45,70,70,57,45,28,55,50,43,41,71,54,5,37,34,74,42,77,34,74,53,97,61,34,69,75,51,49,78,59,56,81,22,47,32,44,79,31,65,40,90,86,41,55,68,70,47,42,68,74,73,68,72,64,58,67,58,49,20,54,96,38,38,12,72,84,43,68,43,59,54,80,66,80,80,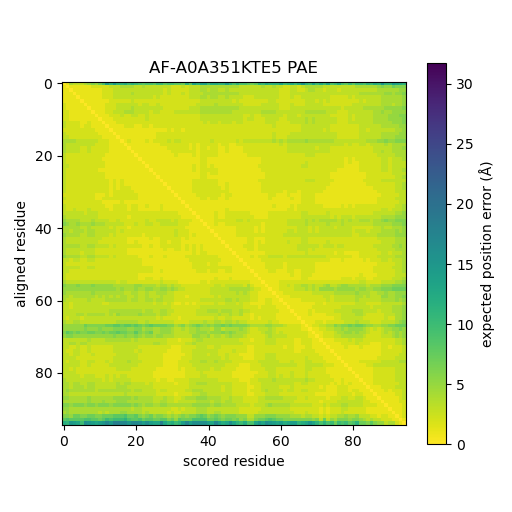55,86,134